Protein AF-A0A7C2T5Y3-F1 (afdb_monomer)

Solvent-accessible surface area (backbone atoms only — not comparable to full-atom values): 9544 Å² total; per-residue (Å²): 131,82,58,82,52,45,75,34,76,56,41,86,90,48,72,59,48,65,81,67,60,76,94,69,56,75,82,89,48,73,67,55,56,52,48,33,41,76,58,39,56,76,44,81,77,64,53,43,56,95,86,78,62,56,61,59,35,61,42,27,78,64,28,75,68,60,74,85,87,60,79,94,56,95,64,44,68,58,56,51,49,51,66,69,69,76,61,74,54,39,36,46,23,24,33,38,37,85,55,72,46,71,62,63,70,41,53,25,23,34,74,94,43,76,32,33,27,30,23,43,60,50,93,18,32,18,33,24,46,30,29,50,65,53,49,54,53,25,56,75,69,69,39,65,38,25,42,90,90,38,66,43,47,79,40,76,28,85,75,57,80,90,125

Nearest PDB structures (foldseek):
  6geu-assembly1_A  TM=7.887E-01  e=5.093E-09  Homo sapiens
  6qe4-assembly1_A  TM=7.393E-01  e=3.098E-08  Homo sapiens
  7z3h-assembly6_F  TM=8.250E-01  e=2.369E-05  Thermochaetoides thermophila
  7z3h-assembly4_D  TM=7.736E-01  e=1.486E-05  Thermochaetoides thermophila
  7z3h-assembly5_E  TM=7.619E-01  e=1.876E-05  Thermochaetoides thermophila

Mean predicted aligned error: 5.81 Å

Structure (mmCIF, N/CA/C/O backbone):
data_AF-A0A7C2T5Y3-F1
#
_entry.id   AF-A0A7C2T5Y3-F1
#
loop_
_atom_site.group_PDB
_atom_site.id
_atom_site.type_symbol
_atom_site.label_atom_id
_atom_site.label_alt_id
_atom_site.label_comp_id
_atom_site.label_asym_id
_atom_site.label_entity_id
_atom_site.label_seq_id
_atom_site.pdbx_PDB_ins_code
_atom_site.Cartn_x
_atom_site.Cartn_y
_atom_site.Cartn_z
_atom_site.occupancy
_atom_site.B_iso_or_equiv
_atom_site.auth_seq_id
_atom_site.auth_comp_id
_atom_site.auth_asym_id
_atom_site.auth_atom_id
_atom_site.pdbx_PDB_model_num
ATOM 1 N N . MET A 1 1 ? 17.686 -6.307 -31.160 1.00 38.09 1 MET A N 1
ATOM 2 C CA . MET A 1 1 ? 17.831 -7.157 -29.961 1.00 38.09 1 MET A CA 1
ATOM 3 C C . MET A 1 1 ? 17.069 -6.439 -28.859 1.00 38.09 1 MET A C 1
ATOM 5 O O . MET A 1 1 ? 17.562 -5.433 -28.372 1.00 38.09 1 MET A O 1
ATOM 9 N N . VAL A 1 2 ? 15.816 -6.827 -28.603 1.00 43.19 2 VAL A N 1
ATOM 10 C CA . VAL A 1 2 ? 15.013 -6.244 -27.514 1.00 43.19 2 VAL A CA 1
ATOM 11 C C . VAL A 1 2 ? 15.755 -6.584 -26.223 1.00 43.19 2 VAL A C 1
ATOM 13 O O . VAL A 1 2 ? 16.073 -7.755 -26.015 1.00 43.19 2 VAL A O 1
ATOM 16 N N . GLY A 1 3 ? 16.157 -5.579 -25.443 1.00 52.88 3 GLY A N 1
ATOM 17 C CA . GLY A 1 3 ? 16.968 -5.800 -24.247 1.00 52.88 3 GLY A CA 1
ATOM 18 C C . GLY A 1 3 ? 16.276 -6.800 -23.327 1.00 52.88 3 GLY A C 1
ATOM 19 O O . GLY A 1 3 ? 15.102 -6.620 -23.007 1.00 52.88 3 GLY A O 1
ATOM 20 N N . ALA A 1 4 ? 16.979 -7.868 -22.942 1.00 66.06 4 ALA A N 1
ATOM 21 C CA . ALA A 1 4 ? 16.489 -8.795 -21.932 1.00 66.06 4 ALA A CA 1
ATOM 22 C C . ALA A 1 4 ? 16.132 -7.974 -20.686 1.00 66.06 4 ALA A C 1
ATOM 24 O O . ALA A 1 4 ? 16.983 -7.257 -20.158 1.00 66.06 4 ALA A O 1
ATOM 25 N N . GLY A 1 5 ? 14.859 -7.997 -20.287 1.00 78.12 5 GLY A N 1
ATOM 26 C CA . GLY A 1 5 ? 14.395 -7.211 -19.150 1.00 78.12 5 GLY A CA 1
ATOM 27 C C . GLY A 1 5 ? 15.183 -7.548 -17.881 1.00 78.12 5 GLY A C 1
ATOM 28 O O . GLY A 1 5 ? 15.634 -8.677 -17.696 1.00 78.12 5 GLY A O 1
ATOM 29 N N . ALA A 1 6 ? 15.346 -6.566 -17.001 1.00 88.50 6 ALA A N 1
ATOM 30 C CA . ALA A 1 6 ? 15.922 -6.757 -15.677 1.00 88.50 6 ALA A CA 1
ATOM 31 C C . ALA A 1 6 ? 14.817 -7.083 -14.666 1.00 88.50 6 ALA A C 1
ATOM 33 O O . ALA A 1 6 ? 13.703 -6.576 -14.782 1.00 88.50 6 ALA A O 1
ATOM 34 N N . SER A 1 7 ? 15.115 -7.895 -13.654 1.00 92.38 7 SER A N 1
ATOM 35 C CA . SER A 1 7 ? 14.171 -8.165 -12.562 1.00 92.38 7 SER A CA 1
ATOM 36 C C . SER A 1 7 ? 13.684 -6.867 -11.910 1.00 92.38 7 SER A C 1
ATOM 38 O O . SER A 1 7 ? 14.472 -5.936 -11.725 1.00 92.38 7 SER A O 1
ATOM 40 N N . ASP A 1 8 ? 12.399 -6.798 -11.543 1.00 93.31 8 ASP A N 1
ATOM 41 C CA . ASP A 1 8 ? 11.873 -5.634 -10.824 1.00 93.31 8 ASP A CA 1
ATOM 42 C C . ASP A 1 8 ? 12.544 -5.540 -9.439 1.00 93.31 8 ASP A C 1
ATOM 44 O O . ASP A 1 8 ? 12.504 -6.503 -8.666 1.00 93.31 8 ASP A O 1
ATOM 48 N N . PRO A 1 9 ? 13.176 -4.403 -9.098 1.00 93.81 9 PRO A N 1
ATOM 49 C CA . PRO A 1 9 ? 13.933 -4.277 -7.857 1.00 93.81 9 PRO A CA 1
ATOM 50 C C . PRO A 1 9 ? 13.040 -4.229 -6.610 1.00 93.81 9 PRO A C 1
ATOM 52 O O . PRO A 1 9 ? 13.540 -4.418 -5.502 1.00 93.81 9 PRO A O 1
ATOM 55 N N . ARG A 1 10 ? 11.735 -3.966 -6.757 1.00 94.81 10 ARG A N 1
ATOM 56 C CA . ARG A 1 10 ? 10.812 -3.818 -5.625 1.00 94.81 10 ARG A CA 1
ATOM 57 C C . ARG A 1 10 ? 10.409 -5.172 -5.060 1.00 94.81 10 ARG A C 1
ATOM 59 O O . ARG A 1 10 ? 10.371 -5.336 -3.846 1.00 94.81 10 ARG A O 1
ATOM 66 N N . HIS A 1 11 ? 10.089 -6.131 -5.930 1.00 95.06 11 HIS A N 1
ATOM 67 C CA . HIS A 1 11 ? 9.570 -7.433 -5.523 1.00 95.06 11 HIS A CA 1
ATOM 68 C C . HIS A 1 11 ? 9.788 -8.492 -6.613 1.00 95.06 11 HIS A C 1
ATOM 70 O O . HIS A 1 11 ? 9.390 -8.295 -7.757 1.00 95.06 11 HIS A O 1
ATOM 76 N N . ALA A 1 12 ? 10.339 -9.656 -6.251 1.00 92.94 12 ALA A N 1
ATOM 77 C CA . ALA A 1 12 ? 10.653 -10.736 -7.199 1.00 92.94 12 ALA A CA 1
ATOM 78 C C . ALA A 1 12 ? 9.421 -11.346 -7.901 1.00 92.94 12 ALA A C 1
ATOM 80 O O . ALA A 1 12 ? 9.552 -11.971 -8.946 1.00 92.94 12 ALA A O 1
ATOM 81 N N . GLY A 1 13 ? 8.231 -11.173 -7.319 1.00 92.94 13 GLY A N 1
ATOM 82 C CA . GLY A 1 13 ? 6.957 -11.589 -7.918 1.00 92.94 13 GLY A CA 1
ATOM 83 C C . GLY A 1 13 ? 6.415 -10.652 -9.005 1.00 92.94 13 GLY A C 1
ATOM 84 O O . GLY A 1 13 ? 5.407 -10.982 -9.618 1.00 92.94 13 GLY A O 1
ATOM 85 N N . LEU A 1 14 ? 7.035 -9.489 -9.229 1.00 93.19 14 LEU A N 1
ATOM 86 C CA . LEU A 1 14 ? 6.659 -8.576 -10.311 1.00 93.19 14 LEU A CA 1
ATOM 87 C C . LEU A 1 14 ? 7.391 -8.931 -11.616 1.00 93.19 14 LEU A C 1
ATOM 89 O O . LEU A 1 14 ? 8.503 -9.464 -11.571 1.00 93.19 14 LEU A O 1
ATOM 93 N N . PRO A 1 15 ? 6.801 -8.624 -12.788 1.00 90.62 15 PRO A N 1
ATOM 94 C CA . PRO A 1 15 ? 7.430 -8.905 -14.071 1.00 90.62 15 PRO A CA 1
ATOM 95 C C . PRO A 1 15 ? 8.709 -8.086 -14.259 1.00 90.62 15 PRO A C 1
ATOM 97 O O . PRO A 1 15 ? 8.858 -6.987 -13.721 1.00 90.62 15 PRO A O 1
ATOM 100 N N . ALA A 1 16 ? 9.621 -8.607 -15.079 1.00 89.38 16 ALA A N 1
ATOM 101 C CA . ALA A 1 16 ? 10.830 -7.891 -15.457 1.00 89.38 16 ALA A CA 1
ATOM 102 C C . ALA A 1 16 ? 10.513 -6.535 -16.110 1.00 89.38 16 ALA A C 1
ATOM 104 O O . ALA A 1 16 ? 9.526 -6.362 -16.829 1.00 89.38 16 ALA A O 1
ATOM 105 N N . ARG A 1 17 ? 11.394 -5.566 -15.877 1.00 88.56 17 ARG A N 1
ATOM 106 C CA . ARG A 1 17 ? 11.369 -4.238 -16.483 1.00 88.56 17 ARG A CA 1
ATOM 107 C C . ARG A 1 17 ? 12.258 -4.215 -17.716 1.00 88.56 17 ARG A C 1
ATOM 109 O O . ARG A 1 17 ? 13.394 -4.674 -17.670 1.00 88.56 17 ARG A O 1
ATOM 116 N N . ALA A 1 18 ? 11.763 -3.638 -18.804 1.00 88.06 18 ALA A N 1
ATOM 117 C CA . ALA A 1 18 ? 12.522 -3.455 -20.034 1.00 88.06 18 ALA A CA 1
ATOM 118 C C . ALA A 1 18 ? 12.387 -2.012 -20.529 1.00 88.06 18 ALA A C 1
ATOM 120 O O . ALA A 1 18 ? 11.321 -1.408 -20.418 1.00 88.06 18 ALA A O 1
ATOM 121 N N . ILE A 1 19 ? 13.473 -1.476 -21.083 1.00 88.25 19 ILE A N 1
ATOM 122 C CA . ILE A 1 19 ? 13.454 -0.236 -21.860 1.00 88.25 19 ILE A CA 1
ATOM 123 C C . ILE A 1 19 ? 13.410 -0.665 -23.322 1.00 88.25 19 ILE A C 1
ATOM 125 O O . ILE A 1 19 ? 14.322 -1.342 -23.800 1.00 88.25 19 ILE A O 1
ATOM 129 N N . VAL A 1 20 ? 12.322 -0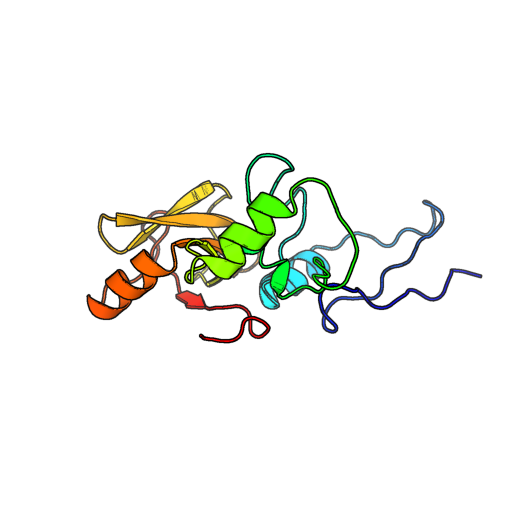.321 -24.001 1.00 87.12 20 VAL A N 1
ATOM 130 C CA . VAL A 1 20 ? 12.050 -0.721 -25.383 1.00 87.12 20 VAL A CA 1
ATOM 131 C C . VAL A 1 20 ? 11.665 0.498 -26.208 1.00 87.12 20 VAL A C 1
ATOM 133 O O . VAL A 1 20 ? 11.193 1.497 -25.664 1.00 87.12 20 VAL A O 1
ATOM 136 N N . GLU A 1 21 ? 11.854 0.406 -27.523 1.00 90.50 21 GLU A N 1
ATOM 137 C CA . GLU A 1 21 ? 11.278 1.377 -28.455 1.00 90.50 21 GLU A CA 1
ATOM 138 C C . GLU A 1 21 ? 9.755 1.399 -28.313 1.00 90.50 21 GLU A C 1
ATOM 140 O O . GLU A 1 21 ? 9.138 0.358 -28.067 1.00 90.50 21 GLU A O 1
ATOM 145 N N . ARG A 1 22 ? 9.144 2.573 -28.492 1.00 85.88 22 ARG A N 1
ATOM 146 C CA . ARG A 1 22 ? 7.703 2.765 -28.269 1.00 85.88 22 ARG A CA 1
ATOM 147 C C . ARG A 1 22 ? 6.849 1.813 -29.107 1.00 85.88 22 ARG A C 1
ATOM 149 O O . ARG A 1 22 ? 5.849 1.320 -28.599 1.00 85.88 22 ARG A O 1
ATOM 156 N N . GLU A 1 23 ? 7.234 1.522 -30.351 1.00 89.00 23 GLU A N 1
ATOM 157 C CA . GLU A 1 23 ? 6.472 0.593 -31.203 1.00 89.00 23 GLU A CA 1
ATOM 158 C C . GLU A 1 23 ? 6.489 -0.855 -30.684 1.00 89.00 23 GLU A C 1
ATOM 160 O O . GLU A 1 23 ? 5.642 -1.655 -31.069 1.00 89.00 23 GLU A O 1
ATOM 165 N N . ASN A 1 24 ? 7.436 -1.185 -29.801 1.00 84.31 24 ASN A N 1
ATOM 166 C CA . ASN A 1 24 ? 7.585 -2.495 -29.170 1.00 84.31 24 ASN A CA 1
ATOM 167 C C . ASN A 1 24 ? 7.088 -2.506 -27.714 1.00 84.31 24 ASN A C 1
ATOM 169 O O . ASN A 1 24 ? 7.352 -3.465 -26.986 1.00 84.31 24 ASN A O 1
ATOM 173 N N . GLN A 1 25 ? 6.421 -1.439 -27.262 1.00 78.69 25 GLN A N 1
ATOM 174 C CA . GLN A 1 25 ? 5.870 -1.371 -25.916 1.00 78.69 25 GLN A CA 1
ATOM 175 C C . GLN A 1 25 ? 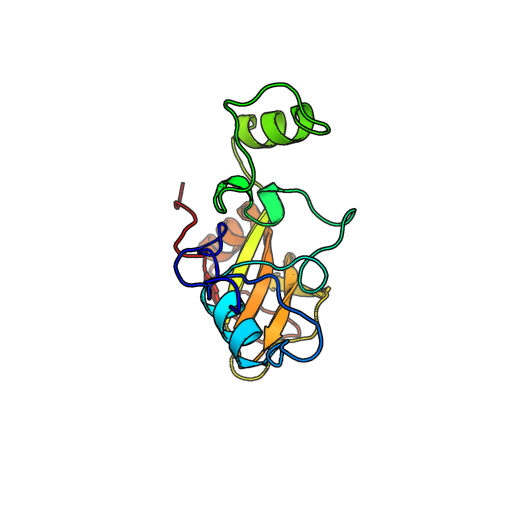4.720 -2.386 -25.777 1.00 78.69 25 GLN A C 1
ATOM 177 O O . GLN A 1 25 ? 3.736 -2.281 -26.513 1.00 78.69 25 GLN A O 1
ATOM 182 N N . PRO A 1 26 ? 4.800 -3.350 -24.839 1.00 74.12 26 PRO A N 1
ATOM 183 C CA . PRO A 1 26 ? 3.654 -4.196 -24.525 1.00 74.12 26 PRO A CA 1
ATOM 184 C C . PRO A 1 26 ? 2.539 -3.342 -23.910 1.00 74.12 26 PRO A C 1
ATOM 186 O O . PRO A 1 26 ? 2.815 -2.327 -23.260 1.00 74.12 26 PRO A O 1
ATOM 189 N N . SER A 1 27 ? 1.281 -3.738 -24.092 1.00 71.31 27 SER A N 1
ATOM 190 C CA . SER A 1 27 ? 0.173 -3.069 -23.416 1.00 71.31 27 SER A CA 1
ATOM 191 C C . SER A 1 27 ? 0.363 -3.137 -21.895 1.00 71.31 27 SER A C 1
ATOM 193 O O . SER A 1 27 ? 0.824 -4.135 -21.339 1.00 71.31 27 SER A O 1
ATOM 195 N N . VAL A 1 28 ? 0.101 -2.016 -21.216 1.00 64.31 28 VAL A N 1
ATOM 196 C CA . VAL A 1 28 ? 0.091 -1.970 -19.750 1.00 64.31 28 VAL A CA 1
ATOM 197 C C . VAL A 1 28 ? -1.263 -2.524 -19.329 1.00 64.31 28 VAL A C 1
ATOM 199 O O . VAL A 1 28 ? -2.264 -1.812 -19.369 1.00 64.31 28 VAL A O 1
ATOM 202 N N . ASP A 1 29 ? -1.299 -3.820 -19.043 1.00 67.31 29 ASP A N 1
ATOM 203 C CA . ASP A 1 29 ? -2.552 -4.557 -18.887 1.00 67.31 29 ASP A CA 1
ATOM 204 C C . ASP A 1 29 ? -3.100 -4.472 -17.457 1.00 67.31 29 ASP A C 1
ATOM 206 O O . ASP A 1 29 ? -2.340 -4.367 -16.490 1.00 67.31 29 ASP A O 1
ATOM 210 N N . ALA A 1 30 ? -4.427 -4.582 -17.314 1.00 68.38 30 ALA A N 1
ATOM 211 C CA . ALA A 1 30 ? -5.110 -4.736 -16.022 1.00 68.38 30 ALA A CA 1
ATOM 212 C C . ALA A 1 30 ? -4.511 -5.880 -15.175 1.00 68.38 30 ALA A C 1
ATOM 214 O O . ALA A 1 30 ? -4.512 -5.818 -13.946 1.00 68.38 30 ALA A O 1
ATOM 215 N N . ASP A 1 31 ? -3.908 -6.872 -15.835 1.00 84.00 31 ASP A N 1
ATOM 216 C CA . ASP A 1 31 ? -3.170 -7.977 -15.225 1.00 84.00 31 ASP A CA 1
ATOM 217 C C . ASP A 1 31 ? -1.984 -7.505 -14.369 1.00 84.00 31 ASP A C 1
ATOM 219 O O . ASP A 1 31 ? -1.690 -8.090 -13.323 1.00 84.00 31 ASP A O 1
ATOM 223 N N . TYR A 1 32 ? -1.307 -6.425 -14.773 1.00 89.56 32 TYR A N 1
ATOM 224 C CA . TYR A 1 32 ? -0.202 -5.859 -14.004 1.00 89.56 32 TYR A CA 1
ATOM 225 C C . TYR A 1 32 ? -0.698 -5.178 -12.721 1.00 89.56 32 TYR A C 1
ATOM 227 O O . TYR A 1 32 ? -0.117 -5.395 -11.652 1.00 89.56 32 TYR A O 1
ATOM 235 N N . ASP A 1 33 ? -1.784 -4.403 -12.807 1.00 91.94 33 ASP A N 1
ATOM 236 C CA . ASP A 1 33 ? -2.400 -3.776 -11.635 1.00 91.94 33 ASP A CA 1
ATOM 237 C C . ASP A 1 33 ? -2.917 -4.839 -10.659 1.00 91.94 33 ASP A C 1
ATOM 239 O O . ASP A 1 33 ? -2.564 -4.819 -9.479 1.00 91.94 33 ASP A O 1
ATOM 243 N N . ALA A 1 34 ? -3.659 -5.834 -11.148 1.00 93.12 34 ALA A N 1
ATOM 244 C CA . ALA A 1 34 ? -4.127 -6.949 -10.330 1.00 93.12 34 ALA A CA 1
ATOM 245 C C . ALA A 1 34 ? -2.962 -7.662 -9.614 1.00 93.12 34 ALA A C 1
ATOM 247 O O . ALA A 1 34 ? -3.033 -7.932 -8.408 1.00 93.12 34 ALA A O 1
ATOM 248 N N . LEU A 1 35 ? -1.850 -7.901 -10.320 1.00 94.88 35 LEU A N 1
ATOM 249 C CA . LEU A 1 35 ? -0.666 -8.535 -9.750 1.00 94.88 35 LEU A CA 1
ATOM 250 C C . LEU A 1 35 ? -0.028 -7.687 -8.644 1.00 94.88 35 LEU A C 1
ATOM 252 O O . LEU A 1 35 ? 0.159 -8.194 -7.536 1.00 94.88 35 LEU A O 1
ATOM 256 N N . ARG A 1 36 ? 0.287 -6.407 -8.886 1.00 96.00 36 ARG A N 1
ATOM 257 C CA . ARG A 1 36 ? 0.928 -5.568 -7.853 1.00 96.00 36 ARG A CA 1
ATOM 258 C C . ARG A 1 36 ? 0.033 -5.385 -6.624 1.00 96.00 36 ARG A C 1
ATOM 260 O O . ARG A 1 36 ? 0.544 -5.431 -5.506 1.00 96.00 36 ARG A O 1
ATOM 267 N N . LEU A 1 37 ? -1.286 -5.265 -6.818 1.00 96.94 37 LEU A N 1
ATOM 268 C CA . LEU A 1 37 ? -2.267 -5.167 -5.736 1.00 96.94 37 LEU A CA 1
ATOM 269 C C . LEU A 1 37 ? -2.265 -6.449 -4.893 1.00 96.94 37 LEU A C 1
ATOM 271 O O . LEU A 1 37 ? -2.218 -6.379 -3.666 1.00 96.94 37 LEU A O 1
ATOM 275 N N . SER A 1 38 ? -2.227 -7.620 -5.541 1.00 96.31 38 SER A N 1
ATOM 276 C CA . SER A 1 38 ? -2.156 -8.927 -4.866 1.00 96.31 38 SER A CA 1
ATOM 277 C C . SER A 1 38 ? -0.874 -9.144 -4.060 1.00 96.31 38 SER A C 1
ATOM 279 O O . SER A 1 38 ? -0.884 -9.880 -3.074 1.00 96.31 38 SER A O 1
ATOM 281 N N . LEU A 1 39 ? 0.213 -8.486 -4.466 1.00 96.81 39 LEU A N 1
ATOM 282 C CA . LEU A 1 39 ? 1.502 -8.509 -3.781 1.00 96.81 39 LEU A CA 1
ATOM 283 C C . LEU A 1 39 ? 1.623 -7.412 -2.718 1.00 96.81 39 LEU A C 1
ATOM 285 O O . LEU A 1 39 ? 2.574 -7.430 -1.940 1.00 96.81 39 LEU A O 1
ATOM 289 N N . GLY A 1 40 ? 0.688 -6.461 -2.671 1.00 97.31 40 GLY A N 1
ATOM 290 C CA . GLY A 1 40 ? 0.742 -5.326 -1.758 1.00 97.31 40 GLY A CA 1
ATOM 291 C C . GLY A 1 40 ? 1.696 -4.205 -2.182 1.00 97.31 40 GLY A C 1
ATOM 292 O O . GLY A 1 40 ? 2.000 -3.356 -1.349 1.00 97.31 40 GLY A O 1
ATOM 293 N N . VAL A 1 41 ? 2.186 -4.194 -3.430 1.00 97.38 41 VAL A N 1
ATOM 294 C CA . VAL A 1 41 ? 3.228 -3.262 -3.897 1.00 97.38 41 VAL A CA 1
ATOM 295 C C . VAL A 1 41 ? 2.607 -1.962 -4.436 1.00 97.38 41 VAL A C 1
ATOM 297 O O . VAL A 1 41 ? 1.921 -2.005 -5.462 1.00 97.38 41 VAL A O 1
ATOM 300 N N . PRO A 1 42 ? 2.866 -0.799 -3.804 1.00 96.12 42 PRO A N 1
ATOM 301 C CA . PRO A 1 42 ? 2.344 0.483 -4.265 1.00 96.12 42 PRO A CA 1
ATOM 302 C C . PRO A 1 42 ? 3.078 1.014 -5.503 1.00 96.12 42 PRO A C 1
ATOM 304 O O . PRO A 1 42 ? 4.284 0.813 -5.681 1.00 96.12 42 PRO A O 1
ATOM 307 N N . GLU A 1 43 ? 2.349 1.754 -6.335 1.00 94.44 43 GLU A N 1
ATOM 308 C CA . GLU A 1 43 ? 2.844 2.405 -7.549 1.00 94.44 43 GLU A CA 1
ATOM 309 C C . GLU A 1 43 ? 2.716 3.930 -7.460 1.00 94.44 43 GLU A C 1
ATOM 311 O O . GLU A 1 43 ? 1.674 4.470 -7.077 1.00 94.44 43 GLU A O 1
ATOM 316 N N . PHE A 1 44 ? 3.767 4.642 -7.870 1.00 92.88 44 PHE A N 1
ATOM 317 C CA . PHE A 1 44 ? 3.707 6.093 -8.021 1.00 92.88 44 PHE A CA 1
ATOM 318 C C . PHE A 1 44 ? 2.669 6.479 -9.086 1.00 92.88 44 PHE A C 1
ATOM 320 O O . PHE A 1 44 ? 2.588 5.856 -10.143 1.00 92.88 44 PHE A O 1
ATOM 327 N N . GLY A 1 45 ? 1.876 7.514 -8.817 1.00 92.00 45 GLY A N 1
ATOM 328 C CA . GLY A 1 45 ? 0.784 7.964 -9.683 1.00 92.00 45 GLY A CA 1
ATOM 329 C C . GLY A 1 45 ? -0.535 7.229 -9.430 1.00 92.00 45 GLY A C 1
ATOM 330 O O . GLY A 1 45 ? -1.571 7.884 -9.331 1.00 92.00 45 GLY A O 1
ATOM 331 N N . ALA A 1 46 ? -0.515 5.904 -9.241 1.00 93.50 46 ALA A N 1
ATOM 332 C CA . ALA A 1 46 ? -1.725 5.150 -8.899 1.00 93.50 46 ALA A CA 1
ATOM 333 C C . ALA A 1 46 ? -2.058 5.261 -7.402 1.00 93.50 46 ALA A C 1
ATOM 335 O O . ALA A 1 46 ? -3.160 5.666 -7.027 1.00 93.50 46 ALA A O 1
ATOM 336 N N . ASP A 1 47 ? -1.090 4.974 -6.532 1.00 95.00 47 ASP A N 1
ATOM 337 C CA . ASP A 1 47 ? -1.295 4.898 -5.083 1.00 95.00 47 ASP A CA 1
ATOM 338 C C . ASP A 1 47 ? -0.877 6.178 -4.362 1.00 95.00 47 ASP A C 1
ATOM 340 O O . ASP A 1 47 ? -1.609 6.648 -3.495 1.00 95.00 47 ASP A O 1
ATOM 344 N N . PHE A 1 48 ? 0.234 6.797 -4.766 1.00 92.75 48 PHE A N 1
ATOM 345 C CA . PHE A 1 48 ? 0.790 7.977 -4.095 1.00 92.75 48 PHE A CA 1
ATOM 346 C C . PHE A 1 48 ? 1.441 8.968 -5.070 1.00 92.75 48 PHE A C 1
ATOM 348 O O . PHE A 1 48 ? 1.927 8.580 -6.136 1.00 92.75 48 PHE A O 1
ATOM 355 N N . GLY A 1 49 ? 1.461 10.249 -4.687 1.00 88.38 49 GLY A N 1
ATOM 356 C CA . GLY A 1 49 ? 2.186 11.329 -5.363 1.00 88.38 49 GLY A CA 1
ATOM 357 C C . GLY A 1 49 ? 3.414 11.830 -4.589 1.00 88.38 49 GLY A C 1
ATOM 358 O O . GLY A 1 49 ? 3.697 11.392 -3.475 1.00 88.38 49 GLY A O 1
ATOM 359 N N . GLY A 1 50 ? 4.153 12.773 -5.184 1.00 75.38 50 GLY A N 1
ATOM 360 C CA . GLY A 1 50 ? 5.437 13.262 -4.655 1.00 75.38 50 GLY A CA 1
ATOM 361 C C . GLY A 1 50 ? 5.368 14.023 -3.324 1.00 75.38 50 GLY A C 1
ATOM 362 O O . GLY A 1 50 ? 6.379 14.104 -2.632 1.00 75.38 50 GLY A O 1
ATOM 363 N N . GLU A 1 51 ? 4.199 14.549 -2.949 1.00 77.69 51 GLU A N 1
ATOM 364 C CA . GLU A 1 51 ? 4.019 15.377 -1.743 1.00 77.69 51 GLU A CA 1
ATOM 365 C C . GLU A 1 51 ? 3.042 14.771 -0.718 1.00 77.69 51 GLU A C 1
ATOM 367 O O . GLU A 1 51 ? 2.900 15.290 0.386 1.00 77.69 51 GLU A O 1
ATOM 372 N N . GLU A 1 52 ? 2.380 13.660 -1.051 1.00 73.88 52 GLU A N 1
ATOM 373 C CA . GLU A 1 52 ? 1.239 13.148 -0.276 1.00 73.88 52 GLU A CA 1
ATOM 374 C C . GLU A 1 52 ? 1.641 12.150 0.822 1.00 73.88 52 GLU A C 1
ATOM 376 O O . GLU A 1 52 ? 0.947 12.020 1.833 1.00 73.88 52 GLU A O 1
ATOM 381 N N . MET A 1 53 ? 2.756 11.430 0.647 1.00 84.56 53 MET A N 1
ATOM 382 C CA . MET A 1 53 ? 3.128 10.304 1.512 1.00 84.56 53 MET A CA 1
ATOM 383 C C . MET A 1 53 ? 4.626 10.239 1.808 1.00 84.56 53 MET A C 1
ATOM 385 O O . MET A 1 53 ? 5.471 10.604 0.992 1.00 84.56 53 MET A O 1
ATOM 389 N N . PHE A 1 54 ? 4.968 9.712 2.985 1.00 87.69 54 PHE A N 1
ATOM 390 C CA . PHE A 1 54 ? 6.356 9.417 3.332 1.00 87.69 54 PHE A CA 1
ATOM 391 C C . PHE A 1 54 ? 6.800 8.070 2.750 1.00 87.69 54 PHE A C 1
ATOM 393 O O . PHE A 1 54 ? 6.001 7.156 2.594 1.00 87.69 54 PHE A O 1
ATOM 400 N N . LEU A 1 55 ? 8.106 7.886 2.530 1.00 88.00 55 LEU A N 1
ATOM 401 C CA . LEU A 1 55 ? 8.663 6.624 2.006 1.00 88.00 55 LEU A CA 1
ATOM 402 C C . LEU A 1 55 ? 8.215 5.388 2.816 1.00 88.00 55 LEU A C 1
ATOM 404 O O . LEU A 1 55 ? 7.910 4.337 2.264 1.00 88.00 55 LEU A O 1
ATOM 408 N N . LEU A 1 56 ? 8.144 5.521 4.140 1.00 89.31 56 LEU A N 1
ATOM 409 C CA . LEU A 1 56 ? 7.744 4.434 5.042 1.00 89.31 56 LEU A CA 1
ATOM 410 C C . LEU A 1 56 ? 6.238 4.126 4.975 1.00 89.31 56 LEU A C 1
ATOM 412 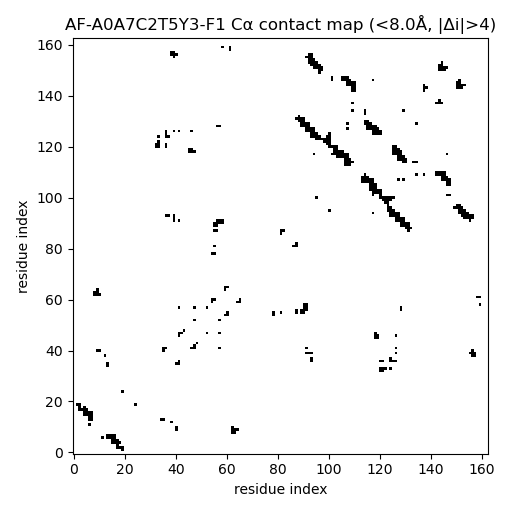O O . LEU A 1 56 ? 5.853 2.980 5.215 1.00 89.31 56 LEU A O 1
ATOM 416 N N . ASP A 1 57 ? 5.415 5.116 4.606 1.00 93.00 57 ASP A N 1
ATOM 417 C CA . ASP A 1 57 ? 3.971 4.948 4.400 1.00 93.00 57 ASP A CA 1
ATOM 418 C C . ASP A 1 57 ? 3.716 3.984 3.229 1.00 93.00 57 ASP A C 1
ATOM 420 O O . ASP A 1 57 ? 2.809 3.156 3.288 1.00 93.00 57 ASP A O 1
ATOM 424 N N . VAL A 1 58 ? 4.570 4.036 2.201 1.00 93.88 58 VAL A N 1
ATOM 425 C CA . VAL A 1 58 ? 4.521 3.195 0.990 1.00 93.88 58 VAL A CA 1
ATOM 426 C C . VAL A 1 58 ? 5.494 2.012 1.039 1.00 93.88 58 VAL A C 1
ATOM 428 O O . VAL A 1 58 ? 5.831 1.422 0.017 1.00 93.88 58 VAL A O 1
ATOM 431 N N . ASN A 1 59 ? 5.939 1.631 2.239 1.00 94.25 59 ASN A N 1
ATOM 432 C CA . ASN A 1 59 ? 6.747 0.434 2.489 1.00 94.25 59 ASN A CA 1
ATOM 433 C C . ASN A 1 59 ? 8.134 0.417 1.805 1.00 94.25 59 ASN A C 1
ATOM 435 O O . ASN A 1 59 ? 8.720 -0.648 1.609 1.00 94.25 59 ASN A O 1
ATOM 439 N N . TYR A 1 60 ? 8.698 1.574 1.441 1.00 91.69 60 TYR A N 1
ATOM 440 C CA . TYR A 1 60 ? 9.980 1.653 0.717 1.00 91.69 60 TYR A CA 1
ATOM 441 C C . TYR A 1 60 ? 11.199 1.186 1.527 1.00 91.69 60 TYR A C 1
ATOM 443 O O . TYR A 1 60 ? 12.247 0.879 0.957 1.00 91.69 60 TYR A O 1
ATOM 451 N N . ASP A 1 61 ? 11.067 1.095 2.846 1.00 88.94 61 ASP A N 1
ATOM 452 C CA . ASP A 1 61 ? 12.034 0.440 3.726 1.00 88.94 61 ASP A CA 1
ATOM 453 C C . ASP A 1 61 ? 12.122 -1.076 3.508 1.00 88.94 61 ASP A C 1
ATOM 455 O O . ASP A 1 61 ? 13.176 -1.647 3.773 1.00 88.94 61 ASP A O 1
ATOM 459 N N . ALA A 1 62 ? 11.056 -1.703 2.999 1.00 91.38 62 ALA A N 1
ATOM 460 C CA . ALA A 1 62 ? 10.986 -3.136 2.706 1.00 91.38 62 ALA A CA 1
ATOM 461 C C . ALA A 1 62 ? 11.030 -3.464 1.199 1.00 91.38 62 ALA A C 1
ATOM 463 O O . ALA A 1 62 ? 11.187 -4.620 0.826 1.00 91.38 62 ALA A O 1
ATOM 464 N N . LEU A 1 63 ? 10.925 -2.456 0.326 1.00 93.75 63 LEU A N 1
ATOM 465 C CA . LEU A 1 63 ? 10.900 -2.608 -1.139 1.00 93.75 63 LEU A CA 1
ATOM 466 C C . LEU A 1 63 ? 12.220 -2.196 -1.811 1.00 93.75 63 LEU A C 1
ATOM 468 O O . LEU A 1 63 ? 12.225 -1.658 -2.917 1.00 93.75 63 LEU A O 1
ATOM 472 N N . ASN A 1 64 ? 13.348 -2.400 -1.124 1.00 89.88 64 ASN A N 1
ATOM 473 C CA . ASN A 1 64 ? 14.703 -2.112 -1.620 1.00 89.88 64 ASN A CA 1
ATOM 474 C C . ASN A 1 64 ? 14.940 -0.659 -2.090 1.00 89.88 64 ASN A C 1
ATOM 476 O O . ASN A 1 64 ? 15.895 -0.386 -2.817 1.00 89.88 64 ASN A O 1
ATOM 480 N N . ALA A 1 65 ? 14.107 0.296 -1.669 1.00 88.56 65 ALA A N 1
ATOM 481 C CA . ALA A 1 65 ? 14.153 1.667 -2.180 1.00 88.56 65 ALA A CA 1
ATOM 482 C C . ALA A 1 65 ? 15.043 2.606 -1.344 1.00 88.56 65 ALA A C 1
ATOM 484 O O . ALA A 1 65 ? 15.470 3.661 -1.822 1.00 88.56 65 ALA A O 1
ATOM 485 N N . VAL A 1 66 ? 15.377 2.230 -0.103 1.00 85.19 66 VAL A N 1
ATOM 486 C CA . VAL A 1 66 ? 16.247 3.021 0.780 1.00 85.19 66 VAL A CA 1
ATOM 487 C C . VAL A 1 66 ? 17.442 2.192 1.242 1.00 85.19 66 VAL A C 1
ATOM 489 O O . VAL A 1 66 ? 17.317 1.289 2.061 1.00 85.19 66 VAL A O 1
ATOM 492 N N . SER A 1 67 ? 18.637 2.563 0.778 1.00 82.94 67 SER A N 1
ATOM 493 C CA . SER A 1 67 ? 19.882 2.113 1.405 1.00 82.94 67 SER A CA 1
ATOM 494 C C . SER A 1 67 ? 20.236 3.043 2.562 1.00 82.94 67 SER A C 1
ATOM 496 O O . SER A 1 67 ? 20.307 4.260 2.390 1.00 82.94 67 SER A O 1
ATOM 498 N N . TYR A 1 68 ? 20.476 2.460 3.735 1.00 74.56 68 TYR A N 1
ATOM 499 C CA . TYR A 1 68 ? 20.960 3.175 4.921 1.00 74.56 68 TYR A CA 1
ATOM 500 C C . TYR A 1 68 ? 22.492 3.162 5.033 1.00 74.56 68 TYR A C 1
ATOM 502 O O . TYR A 1 68 ? 23.039 3.842 5.894 1.00 74.56 68 TYR A O 1
ATOM 510 N N . ALA A 1 69 ? 23.173 2.397 4.173 1.00 79.38 69 ALA A N 1
ATOM 511 C CA . ALA A 1 69 ? 24.631 2.291 4.130 1.00 79.38 69 ALA A CA 1
ATOM 512 C C . ALA A 1 69 ? 25.284 3.291 3.157 1.00 79.38 69 ALA A C 1
ATOM 514 O O . ALA A 1 69 ? 26.503 3.444 3.157 1.00 79.38 69 ALA A O 1
ATOM 515 N N . LYS A 1 70 ? 24.490 3.965 2.312 1.00 78.25 70 LYS A N 1
ATOM 516 C CA . LYS A 1 70 ? 24.980 5.011 1.401 1.00 78.25 70 LYS A CA 1
ATOM 517 C C . LYS A 1 70 ? 25.160 6.353 2.122 1.00 78.25 70 LYS A C 1
ATOM 519 O O . LYS A 1 70 ? 24.584 6.582 3.185 1.00 78.25 70 LYS A O 1
ATOM 524 N N . GLY A 1 71 ? 25.953 7.236 1.511 1.00 77.50 71 GLY A N 1
ATOM 525 C CA . GLY A 1 71 ? 26.173 8.607 1.982 1.00 77.50 71 GLY A CA 1
ATOM 526 C C . GLY A 1 71 ? 24.904 9.473 1.994 1.00 77.50 71 GLY A C 1
ATOM 527 O O . GLY A 1 71 ? 23.795 8.997 1.739 1.00 77.50 71 GLY A O 1
ATOM 528 N N . CYS A 1 72 ? 25.068 10.762 2.300 1.00 82.56 72 CYS A N 1
ATOM 529 C CA . CYS A 1 72 ? 23.939 11.661 2.528 1.00 82.56 72 CYS A CA 1
ATOM 530 C C . CYS A 1 72 ? 23.026 11.834 1.304 1.00 82.56 72 CYS A C 1
ATOM 532 O O . CYS A 1 72 ? 23.504 12.014 0.187 1.00 82.56 72 CYS A O 1
ATOM 534 N N . PHE A 1 73 ? 21.706 11.823 1.524 1.00 82.19 73 PHE A N 1
ATOM 535 C CA . PHE A 1 73 ? 20.699 12.106 0.494 1.00 82.19 73 PHE A CA 1
ATOM 536 C C . PHE A 1 73 ? 19.602 13.043 1.021 1.00 82.19 73 PHE A C 1
ATOM 538 O O . PHE A 1 73 ? 19.367 13.136 2.228 1.00 82.19 73 PHE A O 1
ATOM 545 N N . VAL A 1 74 ? 18.921 13.752 0.116 1.00 81.12 74 VAL A N 1
ATOM 546 C CA . VAL A 1 74 ? 17.837 14.683 0.470 1.00 81.12 74 VAL A CA 1
ATOM 547 C C . VAL A 1 74 ? 16.722 13.932 1.208 1.00 81.12 74 VAL A C 1
ATOM 549 O O . VAL A 1 74 ? 16.246 12.903 0.741 1.00 81.12 74 VAL A O 1
ATOM 552 N N . GLY A 1 75 ? 16.319 14.423 2.383 1.00 77.69 75 GLY A N 1
ATOM 553 C CA . GLY A 1 75 ? 15.291 13.774 3.211 1.00 77.69 75 GLY A CA 1
ATOM 554 C C . GLY A 1 75 ? 15.786 12.599 4.071 1.00 77.69 75 GLY A C 1
ATOM 555 O O . GLY A 1 75 ? 14.980 11.958 4.757 1.00 77.69 75 GLY A O 1
ATOM 556 N N . GLN A 1 76 ? 17.097 12.322 4.103 1.00 80.69 76 GLN A N 1
ATOM 557 C CA . GLN A 1 76 ? 17.670 11.255 4.933 1.00 80.69 76 GLN A CA 1
ATOM 558 C C . GLN A 1 76 ? 17.404 11.459 6.428 1.00 80.69 76 GLN A C 1
ATOM 560 O O . GLN A 1 76 ? 17.145 10.481 7.132 1.00 80.69 76 GLN A O 1
ATOM 565 N N . GLU A 1 77 ? 17.446 12.697 6.926 1.00 79.19 77 GLU A N 1
ATOM 566 C CA . GLU A 1 77 ? 17.197 12.988 8.341 1.00 79.19 77 GLU A CA 1
ATOM 567 C C . GLU A 1 77 ? 15.775 12.607 8.755 1.00 79.19 77 GLU A C 1
ATOM 569 O O . GLU A 1 77 ? 15.584 11.952 9.779 1.00 79.19 77 GLU A O 1
ATOM 574 N N . VAL A 1 78 ? 14.784 12.960 7.931 1.00 76.19 78 VAL A N 1
ATOM 575 C CA . VAL A 1 78 ? 13.372 12.622 8.155 1.00 76.19 78 VAL A CA 1
ATOM 576 C C . VAL A 1 78 ? 13.197 11.106 8.116 1.00 76.19 78 VAL A C 1
ATOM 578 O O . VAL A 1 78 ? 12.709 10.517 9.080 1.00 76.19 78 VAL A O 1
ATOM 581 N N . THR A 1 79 ? 13.704 10.458 7.064 1.00 72.50 79 THR A N 1
ATOM 582 C CA . THR A 1 79 ? 13.618 9.000 6.879 1.00 72.50 79 THR A CA 1
ATOM 583 C C . THR A 1 79 ? 14.275 8.234 8.034 1.00 72.50 79 THR A C 1
ATOM 585 O O . THR A 1 79 ? 13.708 7.281 8.572 1.00 72.50 79 THR A O 1
ATOM 588 N N . SER A 1 80 ? 15.458 8.671 8.473 1.00 72.38 80 SER A N 1
ATOM 589 C CA . SER A 1 80 ? 16.191 8.038 9.574 1.00 72.38 80 SER A CA 1
ATOM 590 C C . SER A 1 80 ? 15.522 8.279 10.927 1.00 72.38 80 SER A C 1
ATOM 592 O O . SER A 1 80 ? 15.479 7.365 11.751 1.00 72.38 80 SER A O 1
ATOM 594 N N . ARG A 1 81 ? 14.965 9.477 11.171 1.00 74.00 81 ARG A N 1
ATOM 595 C CA . ARG A 1 81 ? 14.199 9.777 12.394 1.00 74.00 81 ARG A CA 1
ATOM 596 C C . ARG A 1 81 ? 12.934 8.938 12.477 1.00 74.00 81 ARG A C 1
ATOM 598 O O . ARG A 1 81 ? 12.651 8.411 13.547 1.00 74.00 81 ARG A O 1
ATOM 605 N N . MET A 1 82 ? 12.205 8.794 11.372 1.00 73.56 82 MET A N 1
ATOM 606 C CA . MET A 1 82 ? 10.999 7.968 11.325 1.00 73.56 82 MET A CA 1
ATOM 607 C C . MET A 1 82 ? 11.316 6.497 11.620 1.00 73.56 82 MET A C 1
ATOM 609 O O . MET A 1 82 ? 10.635 5.899 12.444 1.00 73.56 82 MET A O 1
ATOM 613 N N . LYS A 1 83 ? 12.403 5.946 11.058 1.00 70.31 83 LYS A N 1
ATOM 614 C CA . LYS A 1 83 ? 12.856 4.580 11.378 1.00 70.31 83 LYS A CA 1
ATOM 615 C C . LYS A 1 83 ? 13.274 4.419 12.847 1.00 70.31 83 LYS A C 1
ATOM 617 O O . LYS A 1 83 ? 12.939 3.423 13.475 1.00 70.31 83 LYS A O 1
ATOM 622 N N . ARG A 1 84 ? 14.006 5.391 13.410 1.00 63.59 84 ARG A N 1
ATOM 623 C CA . ARG A 1 84 ? 14.523 5.334 14.795 1.00 63.59 84 ARG A CA 1
ATOM 624 C C . ARG A 1 84 ? 13.468 5.587 15.875 1.00 63.59 84 ARG A C 1
ATOM 626 O O . ARG A 1 84 ? 13.678 5.160 17.002 1.00 63.59 84 ARG A O 1
ATOM 633 N N . LYS A 1 85 ? 12.365 6.283 15.570 1.00 59.59 85 LYS A N 1
ATOM 634 C CA . LYS A 1 85 ? 11.309 6.616 16.548 1.00 59.59 85 LYS A CA 1
ATOM 635 C C . LYS A 1 85 ? 10.429 5.429 16.974 1.00 59.59 85 LYS A C 1
ATOM 637 O O . LYS A 1 85 ? 9.521 5.635 17.770 1.00 59.59 85 LYS A O 1
ATOM 642 N N . GLY A 1 86 ? 10.709 4.217 16.495 1.00 56.94 86 GLY A N 1
ATOM 643 C CA . GLY A 1 86 ? 10.187 2.970 17.061 1.00 56.94 86 GLY A CA 1
ATOM 644 C C . GLY A 1 86 ? 8.833 2.506 16.530 1.00 56.94 86 GLY A C 1
ATOM 645 O O . GLY A 1 86 ? 8.562 1.318 16.605 1.00 56.94 86 GLY A O 1
ATOM 646 N N . GLU A 1 87 ? 8.019 3.374 15.926 1.00 67.00 87 GLU A N 1
ATOM 647 C CA . GLU A 1 87 ? 6.734 2.954 15.355 1.00 67.00 87 GLU A CA 1
ATOM 648 C C . GLU A 1 87 ? 6.446 3.673 14.040 1.00 67.00 87 GLU A C 1
ATOM 650 O O . GLU A 1 87 ? 6.218 4.887 13.982 1.00 67.00 87 GLU A O 1
ATOM 655 N N . ILE A 1 88 ? 6.450 2.896 12.960 1.00 81.75 88 ILE A N 1
ATOM 656 C CA . ILE A 1 88 ? 5.937 3.331 11.669 1.00 81.75 88 ILE A CA 1
ATOM 657 C C . ILE A 1 88 ? 4.416 3.372 11.802 1.00 81.75 88 ILE A C 1
ATOM 659 O O . ILE A 1 88 ? 3.742 2.344 11.816 1.00 81.75 88 ILE A O 1
ATOM 663 N N . ARG A 1 89 ? 3.896 4.591 11.972 1.00 87.94 89 ARG A N 1
ATOM 664 C CA . ARG A 1 89 ? 2.493 4.837 12.333 1.00 87.94 89 ARG A CA 1
ATOM 665 C C . ARG A 1 89 ? 1.511 4.550 11.212 1.00 87.94 89 ARG A C 1
ATOM 667 O O . ARG A 1 89 ? 0.344 4.329 11.503 1.00 87.94 89 ARG A O 1
ATOM 674 N N . LYS A 1 90 ? 1.948 4.622 9.954 1.00 93.50 90 LYS A N 1
ATOM 675 C CA . LYS A 1 90 ? 1.123 4.322 8.785 1.00 93.50 90 LYS A CA 1
ATOM 676 C C . LYS A 1 90 ? 1.843 3.335 7.880 1.00 93.50 90 LYS A C 1
ATOM 678 O O . LYS A 1 90 ? 3.048 3.459 7.679 1.00 93.50 90 LYS A O 1
ATOM 683 N N . ARG A 1 91 ? 1.103 2.377 7.333 1.00 95.31 91 ARG A N 1
ATOM 684 C CA . ARG A 1 91 ? 1.595 1.388 6.371 1.00 95.31 91 ARG A CA 1
ATOM 685 C C . ARG A 1 91 ? 0.596 1.230 5.240 1.00 95.31 91 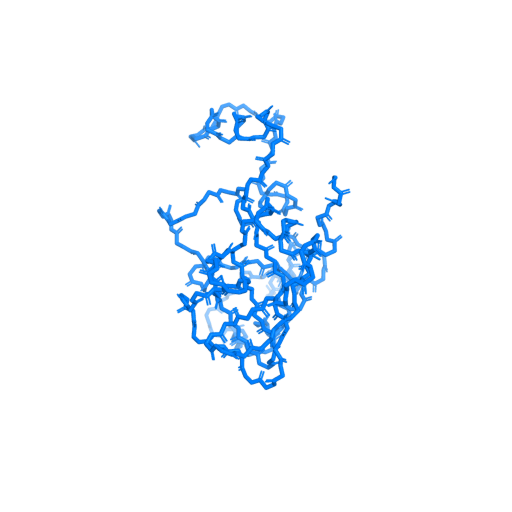ARG A C 1
ATOM 687 O O . ARG A 1 91 ? -0.610 1.291 5.470 1.00 95.31 91 ARG A O 1
ATOM 694 N N . THR A 1 92 ? 1.104 0.972 4.044 1.00 97.38 92 THR A N 1
ATOM 695 C CA . THR A 1 92 ? 0.273 0.520 2.932 1.00 97.38 92 THR A CA 1
ATOM 696 C C . THR A 1 92 ? -0.021 -0.965 3.128 1.00 97.38 92 THR A C 1
ATOM 698 O O . THR A 1 92 ? 0.899 -1.779 3.233 1.00 97.38 92 THR A O 1
ATOM 701 N N . MET A 1 93 ? -1.301 -1.304 3.229 1.00 97.81 93 MET A N 1
ATOM 702 C CA . MET A 1 93 ? -1.816 -2.646 3.490 1.00 97.81 93 MET A CA 1
ATOM 703 C C . MET A 1 93 ? -2.649 -3.149 2.311 1.00 97.81 93 MET A C 1
ATOM 705 O O . MET A 1 93 ? -3.172 -2.355 1.534 1.00 97.81 93 MET A O 1
ATOM 709 N N . MET A 1 94 ? -2.808 -4.467 2.201 1.00 98.31 94 MET A N 1
ATOM 710 C CA . MET A 1 94 ? -3.767 -5.077 1.280 1.00 98.31 94 MET A CA 1
ATOM 711 C C . MET A 1 94 ? -5.163 -5.033 1.906 1.00 98.31 94 MET A C 1
ATOM 713 O O . MET A 1 94 ? -5.350 -5.520 3.021 1.00 98.31 94 MET A O 1
ATOM 717 N N . ALA A 1 95 ? -6.139 -4.490 1.184 1.00 98.38 95 ALA A N 1
ATOM 718 C CA . ALA A 1 95 ? -7.543 -4.424 1.569 1.00 98.38 95 ALA A CA 1
ATOM 719 C C . ALA A 1 95 ? -8.377 -5.314 0.641 1.00 98.38 95 ALA A C 1
ATOM 721 O O . ALA A 1 95 ? -8.400 -5.110 -0.571 1.00 98.38 95 ALA A O 1
ATOM 722 N N . ARG A 1 96 ? -9.061 -6.314 1.200 1.00 98.19 96 ARG A N 1
ATOM 723 C CA . ARG A 1 96 ? -9.938 -7.222 0.448 1.00 98.19 96 ARG A CA 1
ATOM 724 C C . ARG A 1 96 ? -11.399 -6.896 0.705 1.00 98.19 96 ARG A C 1
ATOM 726 O O . ARG A 1 96 ? -11.811 -6.837 1.864 1.00 98.19 96 ARG A O 1
ATOM 733 N N . PHE A 1 97 ? -12.156 -6.767 -0.373 1.00 97.50 97 PHE A N 1
ATOM 734 C CA . PHE A 1 97 ? -13.581 -6.467 -0.390 1.00 97.50 97 PHE A CA 1
ATOM 735 C C . PHE A 1 97 ? -14.365 -7.657 -0.938 1.00 97.50 97 PHE A C 1
ATOM 737 O O . PHE A 1 97 ? -13.835 -8.472 -1.693 1.00 97.50 97 PHE A O 1
ATOM 744 N N . ASP A 1 98 ? -15.634 -7.745 -0.552 1.00 96.50 98 ASP A N 1
ATOM 745 C CA . ASP A 1 98 ? -16.605 -8.523 -1.313 1.00 96.50 98 ASP A CA 1
ATOM 746 C C . ASP A 1 98 ? -17.154 -7.637 -2.443 1.00 96.50 98 ASP A C 1
ATOM 748 O O . ASP A 1 98 ? -17.765 -6.592 -2.193 1.00 96.50 98 ASP A O 1
ATOM 752 N N . GLY A 1 99 ? -16.852 -8.003 -3.689 1.00 95.19 99 GLY A N 1
ATOM 753 C CA . GLY A 1 99 ? -17.088 -7.162 -4.864 1.00 95.19 99 GLY A CA 1
ATOM 754 C C . GLY A 1 99 ? -16.070 -6.027 -5.035 1.00 95.19 99 GLY A C 1
ATOM 755 O O . GLY A 1 99 ? -15.017 -6.005 -4.405 1.00 95.19 99 GLY A O 1
ATOM 756 N N . ALA A 1 100 ? -16.368 -5.079 -5.927 1.00 95.56 100 ALA A N 1
ATOM 757 C CA . ALA A 1 100 ? -15.419 -4.038 -6.329 1.00 95.56 100 ALA A CA 1
ATOM 758 C C . ALA A 1 100 ? -15.005 -3.115 -5.158 1.00 95.56 100 ALA A C 1
ATOM 760 O O . ALA A 1 100 ? -15.877 -2.675 -4.396 1.00 95.56 100 ALA A O 1
ATOM 761 N N . PRO A 1 101 ? -13.710 -2.771 -5.018 1.00 96.94 101 PRO A N 1
ATOM 762 C CA . PRO A 1 101 ? -13.258 -1.829 -3.998 1.00 96.94 101 PRO A CA 1
ATOM 763 C C . PRO A 1 101 ? -13.859 -0.429 -4.221 1.00 96.94 101 PRO A C 1
ATOM 765 O O . PRO A 1 101 ? -14.256 -0.096 -5.340 1.00 96.94 101 PRO A O 1
ATOM 768 N N . PRO A 1 102 ? -13.974 0.401 -3.170 1.00 97.31 102 PRO A N 1
ATOM 769 C CA . PRO A 1 102 ? -14.426 1.777 -3.316 1.00 97.31 102 PRO A CA 1
ATOM 770 C C . PRO A 1 102 ? -13.365 2.633 -4.037 1.00 97.31 102 PRO A C 1
ATOM 772 O O . PRO A 1 102 ? -12.204 2.224 -4.130 1.00 97.31 102 PRO A O 1
ATOM 775 N N . PRO A 1 103 ? -13.725 3.833 -4.524 1.00 96.94 103 PRO A N 1
ATOM 776 C CA . PRO A 1 103 ? -12.769 4.743 -5.147 1.00 96.94 103 PRO A CA 1
ATOM 777 C C . PRO A 1 103 ? -11.603 5.116 -4.218 1.00 96.94 103 PRO A C 1
ATOM 779 O O . PRO A 1 103 ? -11.770 5.219 -2.997 1.00 96.94 103 PRO A O 1
ATOM 782 N N . LYS A 1 104 ? -10.436 5.401 -4.808 1.00 96.44 104 LYS A N 1
ATOM 783 C CA . LYS A 1 104 ? -9.284 5.985 -4.104 1.00 96.44 104 LYS A CA 1
ATOM 784 C C . LYS A 1 104 ? -9.703 7.216 -3.285 1.00 96.44 104 LYS A C 1
ATOM 786 O O . LYS A 1 104 ? -10.484 8.039 -3.755 1.00 96.44 104 LYS A O 1
ATOM 791 N N . GLY A 1 105 ? -9.168 7.337 -2.072 1.00 96.81 105 GLY A N 1
ATOM 792 C CA . GLY A 1 105 ? -9.481 8.394 -1.106 1.00 96.81 105 GLY A CA 1
ATOM 793 C C . GLY A 1 105 ? -10.694 8.098 -0.220 1.00 96.81 105 GLY A C 1
ATOM 794 O O . GLY A 1 105 ? -10.973 8.856 0.707 1.00 96.81 105 GLY A O 1
ATOM 795 N N . THR A 1 106 ? -11.416 6.995 -0.452 1.00 98.44 106 THR A N 1
ATOM 796 C CA . THR A 1 106 ? -12.507 6.587 0.445 1.00 98.44 106 THR A CA 1
ATOM 797 C C . THR A 1 106 ? -11.953 6.269 1.829 1.00 98.44 106 THR A C 1
ATOM 799 O O . THR A 1 106 ? -11.021 5.475 1.963 1.00 98.44 106 THR A O 1
ATOM 802 N N . ALA A 1 107 ? -12.547 6.859 2.866 1.00 98.56 107 ALA A N 1
ATOM 803 C CA . ALA A 1 107 ? -12.134 6.624 4.242 1.00 98.56 107 ALA A CA 1
ATOM 804 C C . ALA A 1 107 ? -12.296 5.145 4.628 1.00 98.56 107 ALA A C 1
ATOM 806 O O . ALA A 1 107 ? -13.358 4.551 4.443 1.00 98.56 107 ALA A O 1
ATOM 807 N N . VAL A 1 108 ? -11.241 4.581 5.215 1.00 98.69 108 VAL A N 1
ATOM 808 C CA . VAL A 1 108 ? -11.277 3.292 5.906 1.00 98.69 108 VAL A CA 1
ATOM 809 C C . VAL A 1 108 ? -11.516 3.572 7.383 1.00 98.69 108 VAL A C 1
ATOM 811 O O . VAL A 1 108 ? -10.738 4.288 8.022 1.00 98.69 108 VAL A O 1
ATOM 814 N N . THR A 1 109 ? -12.586 3.013 7.933 1.00 98.56 109 THR A N 1
ATOM 815 C CA . THR A 1 109 ? -13.001 3.187 9.326 1.00 98.56 109 THR A CA 1
ATOM 816 C C . THR A 1 109 ? -13.027 1.857 10.067 1.00 98.56 109 THR A C 1
ATOM 818 O O . THR A 1 109 ? -13.127 0.798 9.456 1.00 98.56 109 THR A O 1
ATOM 821 N N . ALA A 1 110 ? -12.960 1.907 11.391 1.00 97.38 110 ALA A N 1
ATOM 822 C CA . ALA A 1 110 ? -13.346 0.814 12.271 1.00 97.38 110 ALA A CA 1
ATOM 823 C C . ALA A 1 110 ? -14.315 1.382 13.314 1.00 97.38 110 ALA A C 1
ATOM 825 O O . ALA A 1 110 ? -13.928 2.212 14.139 1.00 97.38 110 ALA A O 1
ATOM 826 N N . GLY A 1 111 ? -15.593 1.006 13.217 1.00 92.62 111 GLY A N 1
ATOM 827 C CA . GLY A 1 111 ? -16.665 1.750 13.885 1.00 92.62 111 GLY A CA 1
ATOM 828 C C . GLY A 1 111 ? -16.691 3.210 13.413 1.00 92.62 111 GLY A C 1
ATOM 829 O O . GLY A 1 111 ? -16.605 3.475 12.213 1.00 92.62 111 GLY A O 1
ATOM 830 N N . ASP A 1 112 ? -16.734 4.148 14.359 1.00 91.88 112 ASP A N 1
ATOM 831 C CA . ASP A 1 112 ? -16.777 5.593 14.078 1.00 91.88 112 ASP A CA 1
ATOM 832 C C . ASP A 1 112 ? -15.390 6.220 13.840 1.00 91.88 112 ASP A C 1
ATOM 834 O O . ASP A 1 112 ? -15.270 7.410 13.542 1.00 91.88 112 ASP A O 1
ATOM 838 N N . GLN A 1 113 ? -14.311 5.445 13.982 1.00 96.94 113 GLN A N 1
ATOM 839 C CA . GLN A 1 113 ? -12.948 5.956 13.886 1.00 96.94 113 GLN A CA 1
ATOM 840 C C . GLN A 1 113 ? -12.370 5.743 12.488 1.00 96.94 113 GLN A C 1
ATOM 842 O O . GLN A 1 113 ? -12.196 4.611 12.043 1.00 96.94 113 GLN A O 1
ATOM 847 N N . THR A 1 114 ? -11.961 6.823 11.818 1.00 98.38 114 THR A N 1
ATOM 848 C CA . THR A 1 114 ? -11.142 6.725 10.600 1.00 98.38 114 THR A CA 1
ATOM 849 C C . THR A 1 114 ? -9.751 6.200 10.940 1.00 98.38 114 THR A C 1
ATOM 851 O O . THR A 1 114 ? -9.002 6.813 11.711 1.00 98.38 114 THR A O 1
ATOM 854 N N . ILE A 1 115 ? -9.377 5.079 10.334 1.00 98.12 115 ILE A N 1
ATOM 855 C CA . ILE A 1 115 ? -8.074 4.431 10.511 1.00 98.12 115 ILE A CA 1
ATOM 856 C C . ILE A 1 115 ? -7.191 4.551 9.268 1.00 98.12 115 ILE A C 1
ATOM 858 O O . ILE A 1 115 ? -5.994 4.306 9.364 1.00 98.12 115 ILE A O 1
ATOM 862 N N . GLY A 1 116 ? -7.733 4.965 8.124 1.00 97.88 116 GLY A N 1
ATOM 863 C CA . GLY A 1 116 ? -6.966 5.083 6.890 1.00 97.88 116 GLY A CA 1
ATOM 864 C C . GLY A 1 116 ? -7.798 5.535 5.700 1.00 97.88 116 GLY A C 1
ATOM 865 O O . 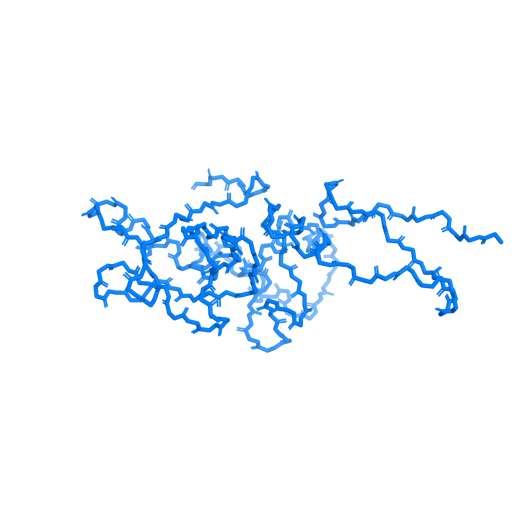GLY A 1 116 ? -8.898 6.061 5.864 1.00 97.88 116 GLY A O 1
ATOM 866 N N . GLU A 1 117 ? -7.276 5.282 4.508 1.00 98.06 117 GLU A N 1
ATOM 867 C CA . GLU A 1 117 ? -7.943 5.547 3.233 1.00 98.06 117 GLU A CA 1
ATOM 868 C C . GLU A 1 117 ? -7.628 4.454 2.206 1.00 98.06 117 GLU A C 1
ATOM 870 O O . GLU A 1 117 ? -6.543 3.865 2.220 1.00 98.06 117 GLU A O 1
ATOM 875 N N . ALA A 1 118 ? -8.583 4.177 1.320 1.00 98.31 118 ALA A N 1
ATOM 876 C CA . ALA A 1 118 ? -8.390 3.302 0.172 1.00 98.31 118 ALA A CA 1
ATOM 877 C C . ALA A 1 118 ? -7.511 3.993 -0.882 1.00 98.31 118 ALA A C 1
ATOM 879 O O . ALA A 1 118 ? -7.665 5.185 -1.146 1.00 98.31 118 ALA A O 1
ATOM 880 N N . LEU A 1 119 ? -6.605 3.242 -1.502 1.00 97.81 119 LEU A N 1
ATOM 881 C CA . LEU A 1 119 ? -5.743 3.688 -2.597 1.00 97.81 119 LEU A CA 1
ATOM 882 C C . LEU A 1 119 ? -6.252 3.105 -3.923 1.00 97.81 119 LEU A C 1
ATOM 884 O O . LEU A 1 119 ? -7.463 3.018 -4.124 1.00 97.81 119 LEU A O 1
ATOM 888 N N . SER A 1 120 ? -5.364 2.740 -4.854 1.00 97.31 120 SER A N 1
ATOM 889 C CA . SER A 1 120 ? -5.802 2.073 -6.081 1.00 97.31 120 SER A CA 1
ATOM 890 C C . SER A 1 120 ? -6.308 0.654 -5.791 1.00 97.31 120 SER A C 1
ATOM 892 O O . SER A 1 120 ? -5.891 0.005 -4.826 1.00 97.31 120 SER A O 1
ATOM 894 N N . GLY A 1 121 ? -7.231 0.176 -6.624 1.00 96.62 121 GLY A N 1
ATOM 895 C CA . GLY A 1 121 ? -7.833 -1.141 -6.475 1.00 96.62 121 GLY A CA 1
ATOM 896 C C . GLY A 1 121 ? -8.534 -1.628 -7.738 1.00 96.62 121 GLY A C 1
ATOM 897 O O . GLY A 1 121 ? -8.872 -0.839 -8.617 1.00 96.62 121 GLY A O 1
ATOM 898 N N . GLY A 1 122 ? -8.759 -2.936 -7.792 1.00 94.75 122 GLY A N 1
ATOM 899 C CA . GLY A 1 122 ? -9.450 -3.671 -8.848 1.00 94.75 122 GLY A CA 1
ATOM 900 C C . GLY A 1 122 ? -9.805 -5.076 -8.356 1.00 94.75 122 GLY A C 1
ATOM 901 O O . GLY A 1 122 ? -9.200 -5.564 -7.407 1.00 94.75 122 GLY A O 1
ATOM 902 N N . ASP A 1 123 ? -10.821 -5.710 -8.942 1.00 91.31 123 ASP A N 1
ATOM 903 C CA . ASP A 1 123 ? -11.170 -7.126 -8.705 1.00 91.31 123 ASP A CA 1
ATOM 904 C C . ASP A 1 123 ? -11.216 -7.567 -7.227 1.00 91.31 123 ASP A C 1
ATOM 906 O O . ASP A 1 123 ? -10.671 -8.593 -6.820 1.00 91.31 123 ASP A O 1
ATOM 910 N N . GLY A 1 124 ? -11.873 -6.761 -6.388 1.00 96.12 124 GLY A N 1
ATOM 911 C CA . GLY A 1 124 ? -12.061 -7.048 -4.960 1.00 96.12 124 GLY A CA 1
ATOM 912 C C . GLY A 1 124 ? -10.821 -6.886 -4.083 1.00 96.12 124 GLY A C 1
ATOM 913 O O . GLY A 1 124 ? -10.863 -7.210 -2.893 1.00 96.12 124 GLY A O 1
ATOM 914 N N . ILE A 1 125 ? -9.733 -6.341 -4.624 1.00 97.19 125 ILE A N 1
ATOM 915 C CA . ILE A 1 125 ? -8.552 -5.950 -3.863 1.00 97.19 125 ILE A CA 1
ATOM 916 C C . ILE A 1 125 ? -8.218 -4.476 -4.086 1.00 97.19 125 ILE A C 1
ATOM 918 O O . ILE A 1 125 ? -8.334 -3.940 -5.181 1.00 97.19 125 ILE A O 1
ATOM 922 N N . ALA A 1 126 ? -7.784 -3.807 -3.029 1.00 98.19 126 ALA A N 1
ATOM 923 C CA . ALA A 1 126 ? -7.165 -2.494 -3.100 1.00 98.19 126 ALA A CA 1
ATOM 924 C C . ALA A 1 126 ? -5.936 -2.455 -2.199 1.00 98.19 126 ALA A C 1
ATOM 926 O O . ALA A 1 126 ? -5.764 -3.301 -1.317 1.00 98.19 126 ALA A O 1
ATOM 927 N N . LEU A 1 127 ? -5.104 -1.440 -2.387 1.00 98.50 127 LEU A N 1
ATOM 928 C CA . LEU A 1 127 ? -4.208 -1.000 -1.327 1.00 98.50 127 LEU A CA 1
ATOM 929 C C . LEU A 1 127 ? -4.939 -0.006 -0.425 1.00 98.50 127 LEU A C 1
ATOM 931 O O . LEU A 1 127 ? -5.892 0.649 -0.840 1.00 98.50 127 LEU A O 1
ATOM 935 N N . ALA A 1 128 ? -4.503 0.102 0.822 1.00 98.31 128 ALA A N 1
ATOM 936 C CA . ALA A 1 128 ? -5.012 1.088 1.763 1.00 98.31 128 ALA A CA 1
ATOM 937 C C . ALA A 1 128 ? -3.870 1.642 2.609 1.00 98.31 128 ALA A C 1
ATOM 939 O O . ALA A 1 128 ? -3.058 0.875 3.128 1.00 98.31 128 ALA A O 1
ATOM 940 N N . LEU A 1 129 ? -3.821 2.959 2.786 1.00 97.75 129 LEU A N 1
ATOM 941 C CA . LEU A 1 129 ? -2.909 3.581 3.736 1.00 97.75 129 LEU A CA 1
ATOM 942 C C . LEU A 1 129 ? -3.562 3.559 5.117 1.00 97.75 129 LEU A C 1
ATOM 944 O O . LEU A 1 129 ? -4.546 4.257 5.349 1.00 97.75 129 LEU A O 1
ATOM 948 N N . VAL A 1 130 ? -3.020 2.766 6.038 1.00 97.75 130 VAL A N 1
ATOM 949 C CA . VAL A 1 130 ? -3.653 2.487 7.333 1.00 97.75 130 VAL A CA 1
ATOM 950 C C . VAL A 1 130 ? -2.748 2.889 8.483 1.00 97.75 130 VAL A C 1
ATOM 952 O O . VAL A 1 130 ? -1.551 2.603 8.479 1.00 97.75 130 VAL A O 1
ATOM 955 N N . ARG A 1 131 ? -3.338 3.515 9.502 1.00 96.06 131 ARG A N 1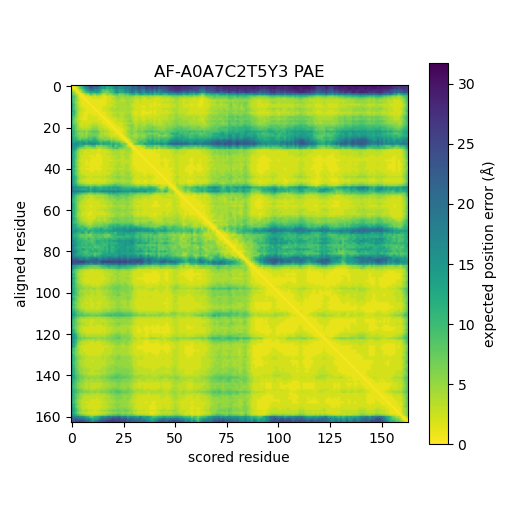
ATOM 956 C CA . ARG A 1 131 ? -2.720 3.740 10.803 1.00 96.06 131 ARG A CA 1
ATOM 957 C C . ARG A 1 131 ? -2.639 2.442 11.597 1.00 96.06 131 ARG A C 1
ATOM 959 O O . ARG A 1 131 ? -3.662 1.897 12.007 1.00 96.06 131 ARG A O 1
ATOM 966 N N . THR A 1 132 ? -1.423 1.960 11.814 1.00 93.94 132 THR A N 1
ATOM 967 C CA . THR A 1 132 ? -1.148 0.651 12.425 1.00 93.94 132 THR A CA 1
ATOM 968 C C . THR A 1 132 ? -1.570 0.594 13.892 1.00 93.94 132 THR A C 1
ATOM 970 O O . THR A 1 132 ? -2.109 -0.417 14.335 1.00 93.94 132 THR A O 1
ATOM 973 N N . ASP A 1 133 ? -1.405 1.699 14.622 1.00 93.50 133 ASP A N 1
ATOM 974 C CA . ASP A 1 133 ? -1.854 1.852 16.008 1.00 93.50 133 ASP A CA 1
ATOM 975 C C . ASP A 1 133 ? -3.380 1.731 16.127 1.00 93.50 133 ASP A C 1
ATOM 977 O O . ASP A 1 133 ? -3.888 0.929 16.907 1.00 93.50 133 ASP A O 1
ATOM 981 N N . ARG A 1 134 ? -4.114 2.453 15.274 1.00 96.06 134 ARG A N 1
ATOM 982 C CA . ARG A 1 134 ? -5.583 2.423 15.253 1.00 96.06 134 ARG A CA 1
ATOM 983 C C . ARG A 1 134 ? -6.146 1.089 14.780 1.00 96.06 134 ARG A C 1
ATOM 985 O O . ARG A 1 134 ? -7.185 0.662 15.270 1.00 96.06 134 ARG A O 1
ATOM 992 N N . LEU A 1 135 ? -5.476 0.428 13.835 1.00 95.88 135 LEU A N 1
ATOM 993 C CA . LEU A 1 135 ? -5.860 -0.919 13.422 1.00 95.88 135 LEU A CA 1
ATOM 994 C C . LEU A 1 135 ? -5.744 -1.899 14.595 1.00 95.88 135 LEU A C 1
ATOM 996 O O . LEU A 1 135 ? -6.678 -2.647 14.851 1.00 95.88 135 LEU A O 1
ATOM 1000 N N . LYS A 1 136 ? -4.643 -1.844 15.351 1.00 94.50 136 LYS A N 1
ATOM 1001 C CA . LYS A 1 136 ? -4.444 -2.687 16.537 1.00 94.50 136 LYS A CA 1
ATOM 1002 C C . LYS A 1 136 ? -5.490 -2.417 17.624 1.00 94.50 136 LYS A C 1
ATOM 1004 O O . LYS A 1 136 ? -5.993 -3.351 18.242 1.00 94.50 136 LYS A O 1
ATOM 1009 N N . GLU A 1 137 ? -5.834 -1.152 17.864 1.00 95.50 137 GLU A N 1
ATOM 1010 C CA . GLU A 1 137 ? -6.926 -0.773 18.774 1.00 95.50 137 GLU A CA 1
ATOM 1011 C C . GLU A 1 137 ? -8.273 -1.356 18.317 1.00 95.50 137 GLU A C 1
ATOM 1013 O O . GLU A 1 137 ? -8.986 -1.953 19.124 1.00 95.50 137 GLU A O 1
ATOM 1018 N N . ALA A 1 138 ? -8.589 -1.247 17.024 1.00 96.31 138 ALA A N 1
ATOM 1019 C CA . ALA A 1 138 ? -9.803 -1.806 16.436 1.00 96.31 138 ALA A CA 1
ATOM 1020 C C . ALA A 1 138 ? -9.864 -3.337 16.552 1.00 96.31 138 ALA A C 1
ATOM 1022 O O . ALA A 1 138 ? -10.897 -3.876 16.947 1.00 96.31 138 ALA A O 1
ATOM 1023 N N . GLU A 1 139 ? -8.758 -4.033 16.275 1.00 94.75 139 GLU A N 1
ATOM 1024 C CA . GLU A 1 139 ?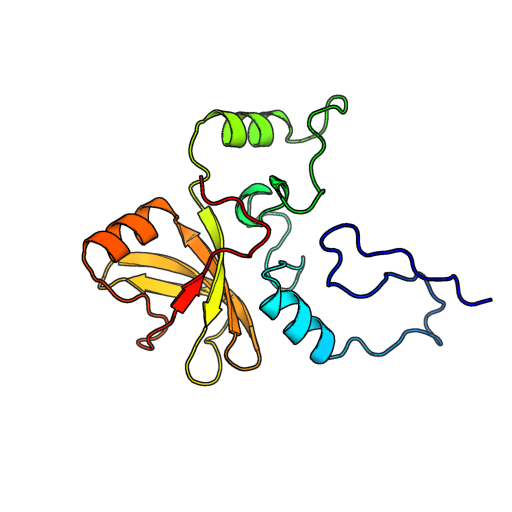 -8.641 -5.488 16.436 1.00 94.75 139 GLU A CA 1
ATOM 1025 C C . GLU A 1 139 ? -8.893 -5.911 17.890 1.00 94.75 139 GLU A C 1
ATOM 1027 O O . GLU A 1 139 ? -9.680 -6.824 18.139 1.00 94.75 139 GLU A O 1
ATOM 1032 N N . ASN A 1 140 ? -8.297 -5.206 18.859 1.00 96.00 140 ASN A N 1
ATOM 1033 C CA . ASN A 1 140 ? -8.509 -5.468 20.287 1.00 96.00 140 ASN A CA 1
ATOM 1034 C C . ASN A 1 140 ? -9.962 -5.222 20.726 1.00 96.00 140 ASN A C 1
ATOM 1036 O O . ASN A 1 140 ? -10.453 -5.893 21.631 1.00 96.00 140 ASN A O 1
ATOM 1040 N N . ALA A 1 141 ? -10.645 -4.267 20.093 1.00 96.12 141 ALA A N 1
ATOM 1041 C CA . ALA A 1 141 ? -12.054 -3.970 20.332 1.00 96.12 141 ALA A CA 1
ATOM 1042 C C . ALA A 1 141 ? -13.018 -4.886 19.549 1.00 96.12 141 ALA A C 1
ATOM 1044 O O . ALA A 1 141 ? -14.232 -4.769 19.713 1.00 96.12 141 ALA A O 1
ATOM 1045 N N . GLY A 1 142 ? -12.511 -5.774 18.685 1.00 95.75 142 GLY A N 1
ATOM 1046 C CA . GLY A 1 142 ? -13.331 -6.606 17.799 1.00 95.75 142 GLY A CA 1
ATOM 1047 C C . GLY A 1 142 ? -14.064 -5.819 16.703 1.00 95.75 142 GLY A C 1
ATOM 1048 O O . GLY A 1 142 ? -15.029 -6.321 16.124 1.00 95.75 142 GLY A O 1
ATOM 1049 N N . ALA A 1 143 ? -13.637 -4.588 16.413 1.00 96.50 143 ALA A N 1
ATOM 1050 C CA . ALA A 1 143 ? -14.235 -3.750 15.384 1.00 96.50 143 ALA A CA 1
ATOM 1051 C C . ALA A 1 143 ? -13.757 -4.188 13.992 1.00 96.50 143 ALA A C 1
ATOM 1053 O O . ALA A 1 143 ? -12.561 -4.286 13.724 1.00 96.50 143 ALA A O 1
ATOM 1054 N N . THR A 1 144 ? -14.702 -4.431 13.082 1.00 97.00 144 THR A N 1
ATOM 1055 C CA . THR A 1 144 ? -14.387 -4.810 11.697 1.00 97.00 144 THR A CA 1
ATOM 1056 C C . THR A 1 144 ? -14.099 -3.559 10.863 1.00 97.00 144 THR A C 1
ATOM 1058 O O . THR A 1 144 ? -14.947 -2.663 10.831 1.00 97.00 144 THR A O 1
ATOM 1061 N N . PRO A 1 145 ? -12.949 -3.481 10.165 1.00 98.19 145 PRO A N 1
ATOM 1062 C CA . PRO A 1 145 ? -12.687 -2.401 9.228 1.00 98.19 145 PRO A CA 1
ATOM 1063 C C . PRO A 1 145 ? -13.729 -2.347 8.109 1.00 98.19 145 PRO A C 1
ATOM 1065 O O . PRO A 1 145 ? -14.172 -3.376 7.594 1.00 98.19 145 PRO A O 1
ATOM 1068 N N . SER A 1 146 ? -14.093 -1.139 7.700 1.00 98.25 146 SER A N 1
ATOM 1069 C CA . SER A 1 146 ? -15.041 -0.895 6.622 1.00 98.25 146 SER A CA 1
ATOM 1070 C C . SER A 1 146 ? -14.639 0.318 5.794 1.00 98.25 146 SER A C 1
ATOM 1072 O O . SER A 1 146 ? -13.884 1.171 6.254 1.00 98.25 146 SER A O 1
ATOM 1074 N N . ALA A 1 147 ? -15.142 0.398 4.570 1.00 98.12 147 ALA A N 1
ATOM 1075 C CA . ALA 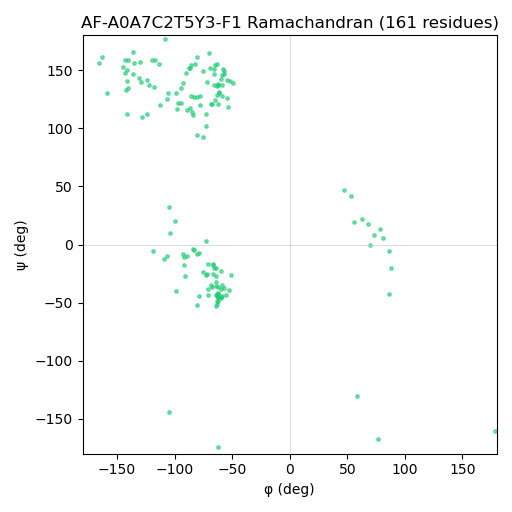A 1 147 ? -15.072 1.598 3.750 1.00 98.12 147 ALA A CA 1
ATOM 1076 C C . ALA A 1 147 ? -16.384 1.727 2.978 1.00 98.12 147 ALA A C 1
ATOM 1078 O O . ALA A 1 147 ? -16.875 0.740 2.427 1.00 98.12 147 ALA A O 1
ATOM 1079 N N . ASP A 1 148 ? -16.967 2.928 2.979 1.00 95.38 148 ASP A N 1
ATOM 1080 C CA . ASP A 1 148 ? -18.297 3.184 2.404 1.00 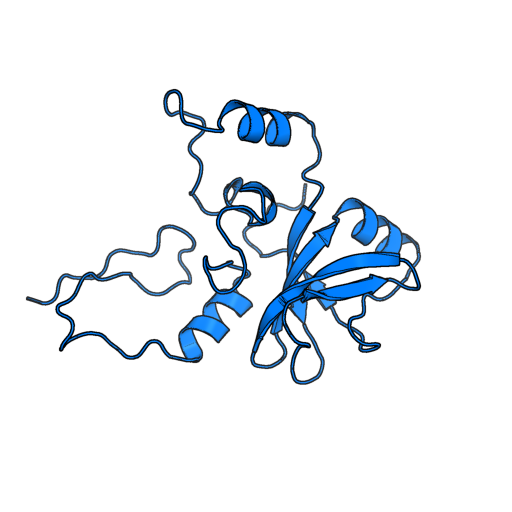95.38 148 ASP A CA 1
ATOM 1081 C C . ASP A 1 148 ? -19.378 2.223 2.953 1.00 95.38 148 ASP A C 1
ATOM 1083 O O . ASP A 1 148 ? -20.158 1.617 2.223 1.00 95.38 148 ASP A O 1
ATOM 1087 N N . GLY A 1 149 ? -19.333 1.973 4.268 1.00 93.88 149 GLY A N 1
ATOM 1088 C CA . GLY A 1 149 ? -20.243 1.054 4.963 1.00 93.88 149 GLY A CA 1
ATOM 1089 C C . GLY A 1 149 ? -20.049 -0.435 4.644 1.00 93.88 149 GLY A C 1
ATOM 1090 O O . GLY A 1 149 ? -20.755 -1.269 5.210 1.00 93.88 149 GLY A O 1
ATOM 1091 N N . ARG A 1 150 ? -19.099 -0.800 3.772 1.00 96.69 150 ARG A N 1
ATOM 1092 C CA . ARG A 1 150 ? -18.832 -2.193 3.390 1.00 96.69 150 ARG A CA 1
ATOM 1093 C C . ARG A 1 150 ? -17.654 -2.763 4.175 1.00 96.69 150 ARG A C 1
ATOM 1095 O O . ARG A 1 150 ? -16.600 -2.123 4.212 1.00 96.69 150 ARG A O 1
ATOM 1102 N N . PRO A 1 151 ? -17.792 -3.953 4.784 1.00 97.62 151 PRO A N 1
ATOM 1103 C CA . PRO A 1 151 ? -16.704 -4.575 5.523 1.00 97.62 151 PRO A CA 1
ATOM 1104 C C . PRO A 1 151 ? -15.560 -4.964 4.585 1.00 97.62 151 PRO A C 1
ATOM 1106 O O . PRO A 1 151 ? -15.774 -5.359 3.438 1.00 97.62 151 PRO A O 1
ATOM 1109 N N . LEU A 1 152 ? -14.337 -4.889 5.100 1.00 98.19 152 LEU A N 1
ATOM 1110 C CA . LEU A 1 152 ? -13.128 -5.277 4.384 1.00 98.19 152 LEU A CA 1
ATOM 1111 C C . LEU A 1 152 ? -12.154 -5.995 5.316 1.00 98.19 152 LEU A C 1
ATOM 1113 O O . LEU A 1 152 ? -12.195 -5.843 6.536 1.00 98.19 152 LEU A O 1
ATOM 1117 N N . ARG A 1 153 ? -11.243 -6.776 4.734 1.00 97.69 153 ARG A N 1
ATOM 1118 C CA . ARG A 1 153 ? -10.134 -7.392 5.473 1.00 97.69 153 ARG A CA 1
ATOM 1119 C C . ARG A 1 153 ? -8.830 -6.695 5.136 1.00 97.69 153 ARG A C 1
ATOM 1121 O O . ARG A 1 153 ? -8.461 -6.641 3.965 1.00 97.69 153 ARG A O 1
ATOM 1128 N N . LEU A 1 154 ? -8.134 -6.217 6.162 1.00 97.75 154 LEU A N 1
ATOM 1129 C CA . LEU A 1 154 ? -6.786 -5.675 6.040 1.00 97.75 154 LEU A CA 1
ATOM 1130 C C . LEU A 1 154 ? -5.753 -6.769 6.304 1.00 97.75 154 LEU A C 1
ATOM 1132 O O . LEU A 1 154 ? -5.908 -7.577 7.217 1.00 97.75 154 LEU A O 1
ATOM 1136 N N . ALA A 1 155 ? -4.689 -6.782 5.512 1.00 96.00 155 ALA A N 1
ATOM 1137 C CA . ALA A 1 155 ? -3.537 -7.646 5.715 1.00 96.00 155 ALA A CA 1
ATOM 1138 C C . ALA A 1 155 ? -2.246 -6.893 5.391 1.00 96.00 155 ALA A C 1
ATOM 1140 O O . ALA A 1 155 ? -2.175 -6.135 4.421 1.00 96.00 155 ALA A O 1
ATOM 1141 N N . PHE A 1 156 ? -1.206 -7.117 6.192 1.00 94.88 156 PHE A N 1
ATOM 1142 C CA . PHE A 1 156 ? 0.133 -6.654 5.843 1.00 94.88 156 PHE A CA 1
ATOM 1143 C C . PHE A 1 156 ? 0.623 -7.407 4.595 1.00 94.88 156 PHE A C 1
ATOM 1145 O O . PHE A 1 156 ? 0.423 -8.624 4.515 1.00 94.88 156 PHE A O 1
ATOM 1152 N N . PRO A 1 157 ? 1.260 -6.722 3.627 1.00 95.44 157 PRO A N 1
ATOM 1153 C CA . PRO A 1 157 ? 1.994 -7.382 2.559 1.00 95.44 157 PRO A CA 1
ATOM 1154 C C . PRO A 1 157 ? 2.998 -8.399 3.126 1.00 95.44 157 PRO A C 1
ATOM 1156 O O . PRO A 1 157 ? 3.646 -8.092 4.128 1.00 95.44 157 PRO A O 1
ATOM 1159 N N . PRO A 1 158 ? 3.177 -9.580 2.504 1.00 92.00 158 PRO A N 1
ATOM 1160 C CA . PRO A 1 158 ? 4.033 -10.640 3.051 1.00 92.00 158 PRO A CA 1
ATOM 1161 C C . PRO A 1 158 ? 5.503 -10.247 3.244 1.00 92.00 158 PRO A C 1
ATOM 1163 O O . PRO A 1 158 ? 6.201 -10.860 4.044 1.00 92.00 158 PRO A O 1
ATOM 1166 N N . TYR A 1 159 ? 5.976 -9.239 2.509 1.00 92.81 159 TYR A N 1
ATOM 1167 C CA . TYR A 1 159 ? 7.341 -8.723 2.611 1.00 92.81 159 TYR A CA 1
ATOM 1168 C C . TYR A 1 159 ? 7.549 -7.762 3.797 1.00 92.81 159 TYR A C 1
ATOM 1170 O O . TYR A 1 159 ? 8.678 -7.350 4.054 1.00 92.81 159 TYR A O 1
ATOM 1178 N N . LEU A 1 160 ? 6.486 -7.360 4.504 1.00 89.38 160 LEU A N 1
ATOM 1179 C CA . LEU A 1 160 ? 6.609 -6.613 5.753 1.00 89.38 160 LEU A CA 1
ATOM 1180 C C . LEU A 1 160 ? 6.752 -7.599 6.912 1.00 89.38 160 LEU A C 1
ATOM 1182 O O . LEU A 1 160 ? 5.834 -8.366 7.203 1.00 89.38 160 LEU A O 1
ATOM 1186 N N . GLU A 1 161 ? 7.885 -7.553 7.610 1.00 66.44 161 GLU A N 1
ATOM 1187 C CA . GLU A 1 161 ? 8.030 -8.278 8.871 1.00 66.44 161 GLU A CA 1
ATOM 1188 C C . GLU A 1 161 ? 7.009 -7.749 9.892 1.00 66.44 161 GLU A C 1
ATOM 1190 O O . GLU A 1 161 ? 6.872 -6.537 10.087 1.00 66.44 161 GLU A O 1
ATOM 1195 N N . ARG A 1 162 ? 6.271 -8.658 10.542 1.00 57.66 162 ARG A N 1
ATOM 1196 C CA . ARG A 1 162 ? 5.392 -8.306 11.665 1.00 57.66 162 ARG A CA 1
ATOM 1197 C C . ARG A 1 162 ? 6.280 -8.067 12.887 1.00 57.66 162 ARG A C 1
ATOM 1199 O O . ARG A 1 162 ? 6.640 -9.027 13.561 1.00 57.66 162 ARG A O 1
ATOM 1206 N N . SER A 1 163 ? 6.677 -6.817 13.118 1.00 47.75 163 SER A N 1
ATOM 1207 C CA . SER A 1 163 ? 7.318 -6.391 14.371 1.00 47.75 163 SER A CA 1
ATOM 1208 C C . SER A 1 163 ? 6.329 -6.391 15.528 1.00 47.75 163 SER A C 1
ATOM 1210 O O . SER A 1 163 ? 5.220 -5.845 15.309 1.00 47.75 163 SER A O 1
#

Sequence (163 aa):
MVGAGASDPRHAGLPARAIVERENQPSVDADYDALRLSLGVPEFGADFGGEEMFLLDVNYDALNAVSYAKGCFVGQEVTSRMKRKGEIRKRTMMARFDGAPPPKGTAVTAGDQTIGEALSGGDGIALALVRTDRLKEAENAGATPSADGRPLRLAFPPYLERS

Foldseek 3Di:
DFPDFAQQQQDNQADGHGDGDPVPDDDPDPVRVVSCLVQLQDDEPQFDHPPGDDCVLRPVVLRVNDDPPDDDDPCVVVVVCCVPVPDPQKHWWKKFFDPWDDDWQFFKDFVPHGFWTWTHTDDRITIIIGGPVVVVVSVVVVTFIDTPPGGIDIDHRPSDDPD

Secondary structure (DSSP, 8-state):
-PPPPBPPSS-TTSPPB----GGGPPP--HHHHHHHHHHT---BTTTB-TTT--TTTTTTTTTT---SSS---TTHHHHHHHHHTS---EEEEEEEESSSPPPTTPEEEETTEEEEEEEEEETTEEEEEEEHHHHHHHHHTTPPEEETTEEEEEE--TTS---

pLDDT: mean 88.56, std 11.94, range [38.09, 98.69]

Radius of gyration: 17.21 Å; Cα contacts (8 Å, |Δi|>4): 271; chains: 1; bounding box: 46×27×52 Å